Protein AF-A0A965FGW5-F1 (afdb_monomer_lite)

Sequence (146 aa):
MTDEFEGRIYATGSDRTSALQLQADFDTLRPKHRAMIKKVATECNEYGQTISFDQMKSHRRFCIGRGLIDLALSDNFDEDLIRSVCYAATGYIMNTAGGAVGHLNAMEAEQFKRLCLHVRYDEADMSYEHETNTFNLRFPNQKVSK

Foldseek 3Di:
DADQFQGDWQPDDPSVVLLVVLLVLLVPFDPVLNVQVVVLQVVLVVVVFHQDSVCRTGLLSSLQSLLSSLLSLAPDDDFQQLQQLLCVLPVDGDPTSSNSSSPGGNNSSNSSSVSSNCRSVVQWDWDADPVVRHIDIDHPPPPPPD

Secondary structure (DSSP, 8-state):
--BTTTBSB--SHHHHHHHHHHHHHHHHS-HHHHHHHHHHHHHHHHTT----STT--BHHHHHHHHHHHHHHTSS---HHHHHHHHHHHHS---SSHHHHHHH--HHHHHHHHHHHHHHHTT-SEEEEETTTTEEEEE-TT-----

pLDDT: mean 85.87, std 11.79, range [32.09, 96.25]

Structure (mmCIF, N/CA/C/O backbone):
data_AF-A0A965FGW5-F1
#
_entry.id   AF-A0A965FGW5-F1
#
loop_
_atom_site.group_PDB
_atom_site.id
_atom_site.type_symbol
_atom_site.label_atom_id
_atom_site.label_alt_id
_atom_site.label_comp_id
_atom_site.label_asym_id
_atom_site.label_entity_id
_atom_site.label_seq_id
_atom_site.pdbx_PDB_ins_code
_atom_site.Cartn_x
_atom_site.Cartn_y
_atom_site.Cartn_z
_atom_site.occupancy
_atom_site.B_iso_or_equiv
_atom_site.auth_seq_id
_atom_site.auth_comp_id
_atom_site.auth_asym_id
_atom_site.auth_atom_id
_atom_site.pdbx_PDB_model_num
ATOM 1 N N . MET A 1 1 ? -6.685 18.529 16.159 1.00 47.09 1 MET A N 1
ATOM 2 C CA . MET A 1 1 ? -5.378 18.952 15.626 1.00 47.09 1 MET A CA 1
ATOM 3 C C . MET A 1 1 ? -4.965 17.869 14.651 1.00 47.09 1 MET A C 1
ATOM 5 O O . MET A 1 1 ? -4.905 16.716 15.061 1.00 47.09 1 MET A O 1
ATOM 9 N N . THR A 1 2 ? -4.887 18.191 13.366 1.00 59.47 2 THR A N 1
ATOM 10 C CA . THR A 1 2 ? -4.559 17.226 12.311 1.00 59.47 2 THR A CA 1
ATOM 11 C C . THR A 1 2 ? -3.047 17.232 12.167 1.00 59.47 2 THR A C 1
ATOM 13 O O . THR A 1 2 ? -2.476 18.288 11.920 1.00 59.47 2 THR A O 1
ATOM 16 N N . ASP A 1 3 ? -2.408 16.094 12.402 1.00 83.38 3 ASP A N 1
ATOM 17 C CA . ASP A 1 3 ? -0.984 15.920 12.129 1.00 83.38 3 ASP A CA 1
ATOM 18 C C . ASP A 1 3 ? -0.800 15.893 10.601 1.00 83.38 3 ASP A C 1
ATOM 20 O O . ASP A 1 3 ? -1.550 15.197 9.921 1.00 83.38 3 ASP A O 1
ATOM 24 N N . GLU A 1 4 ? 0.112 16.684 10.033 1.00 87.25 4 GLU A N 1
ATOM 25 C CA . GLU A 1 4 ? 0.284 16.747 8.567 1.00 87.25 4 GLU A CA 1
ATOM 26 C C . GLU A 1 4 ? 0.803 15.425 7.988 1.00 87.25 4 GLU A C 1
ATOM 28 O O . GLU A 1 4 ? 0.509 15.071 6.844 1.00 87.25 4 GLU A O 1
ATOM 33 N N . PHE A 1 5 ? 1.531 14.659 8.797 1.00 90.06 5 PHE A N 1
ATOM 34 C CA . PHE A 1 5 ? 2.105 13.390 8.399 1.00 90.06 5 PHE A CA 1
ATOM 35 C C . PHE A 1 5 ? 1.103 12.239 8.564 1.00 90.06 5 PHE A C 1
ATOM 37 O O . PHE A 1 5 ? 0.846 11.513 7.613 1.00 90.06 5 PHE A O 1
ATOM 44 N N . GLU A 1 6 ? 0.475 12.075 9.728 1.00 90.44 6 GLU A N 1
ATOM 45 C CA . GLU A 1 6 ? -0.482 10.991 10.004 1.00 90.44 6 GLU A CA 1
ATOM 46 C C . GLU A 1 6 ? -1.921 11.312 9.554 1.00 90.44 6 GLU A C 1
ATOM 48 O O . GLU A 1 6 ? -2.720 10.412 9.267 1.00 90.44 6 GLU A O 1
ATOM 53 N N . GLY A 1 7 ? -2.272 12.589 9.453 1.00 91.25 7 GLY A N 1
ATOM 54 C CA . GLY A 1 7 ? -3.619 13.052 9.151 1.00 91.25 7 GLY A CA 1
ATOM 55 C C . GLY A 1 7 ? -4.568 12.924 10.345 1.00 91.25 7 GLY A C 1
ATOM 56 O O . GLY A 1 7 ? -4.176 12.946 11.514 1.00 91.25 7 GLY A O 1
ATOM 57 N N . ARG A 1 8 ? -5.871 12.823 10.057 1.00 91.50 8 ARG A N 1
ATOM 58 C CA . ARG A 1 8 ? -6.904 12.690 11.099 1.00 91.50 8 ARG A CA 1
ATOM 59 C C . ARG A 1 8 ? -6.913 11.291 11.717 1.00 91.50 8 ARG A C 1
ATOM 61 O O . ARG A 1 8 ? -6.625 10.306 11.042 1.00 91.50 8 ARG A O 1
ATOM 68 N N . ILE A 1 9 ? -7.304 11.204 12.985 1.00 91.00 9 ILE A N 1
ATOM 69 C CA . ILE A 1 9 ? -7.388 9.939 13.723 1.00 91.00 9 ILE A CA 1
ATOM 70 C C . ILE A 1 9 ? -8.724 9.241 13.455 1.00 91.00 9 ILE A C 1
ATOM 72 O O . ILE A 1 9 ? -9.784 9.850 13.579 1.00 91.00 9 ILE A O 1
ATOM 76 N N . TYR A 1 10 ? -8.678 7.943 13.156 1.00 88.44 10 TYR A N 1
ATOM 77 C CA . TYR A 1 10 ? -9.840 7.109 12.835 1.00 88.44 10 TYR A CA 1
ATOM 78 C C . TYR A 1 10 ? -10.523 6.563 14.104 1.00 88.44 10 TYR A C 1
ATOM 80 O O . TYR A 1 10 ? -10.692 5.360 14.291 1.00 88.44 10 TYR A O 1
ATOM 88 N N . ALA A 1 11 ? -10.885 7.456 15.030 1.00 83.94 11 ALA A N 1
ATOM 89 C CA . ALA A 1 11 ? -11.386 7.072 16.354 1.00 83.94 11 ALA A CA 1
ATOM 90 C C . ALA A 1 11 ? -12.914 6.893 16.434 1.00 83.94 11 ALA A C 1
ATOM 92 O O . ALA A 1 11 ? -13.402 6.195 17.326 1.00 83.94 11 ALA A O 1
ATOM 93 N N . THR A 1 12 ? -13.691 7.517 15.543 1.00 84.56 12 THR A N 1
ATOM 94 C CA . THR A 1 12 ? -15.155 7.610 15.677 1.00 84.56 12 THR A CA 1
ATOM 95 C C . THR A 1 12 ? -15.888 7.434 14.343 1.00 84.56 12 THR A C 1
ATOM 97 O O . THR A 1 12 ? -15.294 7.512 13.270 1.00 84.56 12 THR A O 1
ATOM 100 N N . GLY A 1 13 ? -17.195 7.156 14.417 1.00 88.00 13 GLY A N 1
ATOM 101 C CA . GLY A 1 13 ? -18.104 7.157 13.267 1.00 88.00 13 GLY A CA 1
ATOM 102 C C . GLY A 1 13 ? -17.690 6.248 12.101 1.00 88.00 13 GLY A C 1
ATOM 103 O O . GLY A 1 13 ? -17.320 5.083 12.282 1.00 88.00 13 GLY A O 1
ATOM 104 N N . SER A 1 14 ? -17.784 6.795 10.887 1.00 88.31 14 SER A N 1
ATOM 105 C CA . SER A 1 14 ? -17.438 6.115 9.633 1.00 88.31 14 SER A CA 1
ATOM 106 C C . SER A 1 14 ? -15.950 5.782 9.526 1.00 88.31 14 SER A C 1
ATOM 108 O O . SER A 1 14 ? -15.607 4.730 8.986 1.00 88.31 14 SER A O 1
ATOM 110 N N . ASP A 1 15 ? -15.069 6.619 10.077 1.00 88.12 15 ASP A N 1
ATOM 111 C CA . ASP A 1 15 ? -13.624 6.384 10.057 1.00 88.12 15 ASP A CA 1
ATOM 112 C C . ASP A 1 15 ? -13.275 5.111 10.850 1.00 88.12 15 ASP A C 1
ATOM 114 O O . ASP A 1 15 ? -12.601 4.217 10.333 1.00 88.12 15 ASP A O 1
ATOM 118 N N . ARG A 1 16 ? -13.824 4.952 12.065 1.00 85.81 16 ARG A N 1
ATOM 119 C CA . ARG A 1 16 ? -13.639 3.720 12.856 1.00 85.81 16 ARG A CA 1
ATOM 120 C C . ARG A 1 16 ? -14.173 2.486 12.125 1.00 85.81 16 ARG A C 1
ATOM 122 O O . ARG A 1 16 ? -13.525 1.443 12.122 1.00 85.81 16 ARG A O 1
ATOM 129 N N . THR A 1 17 ? -15.346 2.603 11.506 1.00 89.12 17 THR A N 1
ATOM 130 C CA . THR A 1 17 ? -15.959 1.500 10.746 1.00 89.12 17 THR A CA 1
ATOM 131 C C . THR A 1 17 ? -15.081 1.092 9.562 1.00 89.12 17 THR A C 1
ATOM 133 O O . THR A 1 17 ? -14.865 -0.094 9.332 1.00 89.12 17 THR A O 1
ATOM 136 N N . SER A 1 18 ? -14.502 2.069 8.863 1.00 87.88 18 SER A N 1
ATOM 137 C CA . SER A 1 18 ? -13.596 1.833 7.734 1.00 87.88 18 SER A CA 1
ATOM 138 C C . SER A 1 18 ? -12.316 1.117 8.170 1.00 87.88 18 SER A C 1
ATOM 140 O O . SER A 1 18 ? -11.876 0.192 7.493 1.00 87.88 18 SER A O 1
ATOM 142 N N . ALA A 1 19 ? -11.738 1.496 9.316 1.00 85.81 19 ALA A N 1
ATOM 143 C CA . ALA A 1 19 ? -10.571 0.811 9.873 1.00 85.81 19 ALA A CA 1
ATOM 144 C C . ALA A 1 19 ? -10.871 -0.657 10.230 1.00 85.81 19 ALA A C 1
ATOM 146 O O . ALA A 1 19 ? -10.060 -1.533 9.943 1.00 85.81 19 ALA A O 1
ATOM 147 N N . LEU A 1 20 ? -12.048 -0.939 10.801 1.00 87.19 20 LEU A N 1
ATOM 148 C CA . LEU A 1 20 ? -12.472 -2.310 11.113 1.00 87.19 20 LEU A CA 1
ATOM 149 C C . LEU A 1 20 ? -12.699 -3.146 9.849 1.00 87.19 20 LEU A C 1
ATOM 151 O O . LEU A 1 20 ? -12.268 -4.296 9.790 1.00 87.19 20 LEU A O 1
ATOM 155 N N . GLN A 1 21 ? -13.332 -2.566 8.827 1.00 90.00 21 GLN A N 1
ATOM 156 C CA . GLN A 1 21 ? -13.529 -3.245 7.547 1.00 90.00 21 GLN A CA 1
ATOM 157 C C . GLN A 1 21 ? -12.193 -3.566 6.871 1.00 90.00 21 GLN A C 1
ATOM 159 O O . GLN A 1 21 ? -12.036 -4.638 6.298 1.00 90.00 21 GLN A O 1
ATOM 164 N N . LEU A 1 22 ? -11.205 -2.675 6.987 1.00 90.50 22 LEU A N 1
ATOM 165 C CA . LEU A 1 22 ? -9.879 -2.891 6.419 1.00 90.50 22 LEU A CA 1
ATOM 166 C C . LEU A 1 22 ? -9.201 -4.150 6.975 1.00 90.50 22 LEU A C 1
ATOM 168 O O . LEU A 1 22 ? -8.570 -4.888 6.220 1.00 90.50 22 LEU A O 1
ATOM 172 N N . GLN A 1 23 ? -9.346 -4.404 8.278 1.00 88.12 23 GLN A N 1
ATOM 173 C CA . GLN A 1 23 ? -8.825 -5.618 8.905 1.00 88.12 23 GLN A CA 1
ATOM 174 C C . GLN A 1 23 ? -9.512 -6.868 8.342 1.00 88.12 23 GLN A C 1
ATOM 176 O O . GLN A 1 23 ? -8.835 -7.819 7.959 1.00 88.12 23 GLN A O 1
ATOM 181 N N . ALA A 1 24 ? -10.843 -6.845 8.225 1.00 90.38 24 ALA A N 1
ATOM 182 C CA . ALA A 1 24 ? -11.591 -7.953 7.638 1.00 90.38 24 ALA A CA 1
ATOM 183 C C . ALA A 1 24 ? -11.158 -8.218 6.186 1.00 90.38 24 ALA A C 1
ATOM 185 O O . ALA A 1 24 ? -10.896 -9.363 5.820 1.00 90.38 24 ALA A O 1
ATOM 186 N N . ASP A 1 25 ? -11.006 -7.164 5.382 1.00 92.56 25 ASP A N 1
ATOM 187 C CA . ASP A 1 25 ? -10.547 -7.265 3.997 1.00 92.56 25 ASP A CA 1
ATOM 188 C C . ASP A 1 25 ? -9.139 -7.874 3.919 1.00 92.56 25 ASP A C 1
ATOM 190 O O . ASP A 1 25 ? -8.899 -8.772 3.109 1.00 92.56 25 ASP A O 1
ATOM 194 N N . PHE A 1 26 ? -8.222 -7.446 4.793 1.00 92.31 26 PHE A N 1
ATOM 195 C CA . PHE A 1 26 ? -6.879 -8.016 4.890 1.00 92.31 26 PHE A CA 1
ATOM 196 C C . PHE A 1 26 ? -6.915 -9.519 5.200 1.00 92.31 26 PHE A C 1
ATOM 198 O O . PHE A 1 26 ? -6.187 -10.300 4.579 1.00 92.31 26 PHE A O 1
ATOM 205 N N . ASP A 1 27 ? -7.787 -9.942 6.113 1.00 91.56 27 ASP A N 1
ATOM 206 C CA . ASP A 1 27 ? -7.910 -11.343 6.510 1.00 91.56 27 ASP A CA 1
ATOM 207 C C . ASP A 1 27 ? -8.429 -12.232 5.365 1.00 91.56 27 ASP A C 1
ATOM 209 O O . ASP A 1 27 ? -8.044 -13.404 5.278 1.00 91.56 27 ASP A O 1
ATOM 213 N N . THR A 1 28 ? -9.198 -11.677 4.418 1.00 92.94 28 THR A N 1
ATOM 214 C CA . THR A 1 28 ? -9.655 -12.406 3.216 1.00 92.94 28 THR A CA 1
ATOM 215 C C . THR A 1 28 ? -8.569 -12.641 2.160 1.00 92.94 28 THR A C 1
ATOM 217 O O . THR A 1 28 ? -8.739 -13.492 1.282 1.00 92.94 28 THR A O 1
ATOM 220 N N . LEU A 1 29 ? -7.437 -11.930 2.225 1.00 92.94 29 LEU A N 1
ATOM 221 C CA . LEU A 1 29 ? -6.372 -12.052 1.228 1.00 92.94 29 LEU A CA 1
ATOM 222 C C . LEU A 1 29 ? -5.700 -13.431 1.254 1.00 92.94 29 LEU A C 1
ATOM 224 O O . LEU A 1 29 ? -5.605 -14.101 2.283 1.00 92.94 29 LEU A O 1
ATOM 228 N N . ARG A 1 30 ? -5.129 -13.839 0.114 1.00 92.94 30 ARG A N 1
ATOM 229 C CA . ARG A 1 30 ? -4.335 -15.076 0.027 1.00 92.94 30 ARG A CA 1
ATOM 230 C C . ARG A 1 30 ? -3.135 -15.009 0.990 1.00 92.94 30 ARG A C 1
ATOM 232 O O . ARG A 1 30 ? -2.526 -13.943 1.110 1.00 92.94 30 ARG A O 1
ATOM 239 N N . PRO A 1 31 ? -2.702 -16.134 1.600 1.00 93.88 31 PRO A N 1
ATOM 240 C CA . PRO A 1 31 ? -1.590 -16.143 2.556 1.00 93.88 31 PRO A CA 1
ATOM 241 C C . PRO A 1 31 ? -0.314 -15.464 2.044 1.00 93.88 31 PRO A C 1
ATOM 243 O O . PRO A 1 31 ? 0.307 -14.710 2.789 1.00 93.88 31 PRO A O 1
ATOM 246 N N . LYS A 1 32 ? 0.031 -15.663 0.762 1.00 92.88 32 LYS A N 1
ATOM 247 C CA . LYS A 1 32 ? 1.192 -15.016 0.130 1.00 92.88 32 LYS A CA 1
ATOM 248 C C . LYS A 1 32 ? 1.099 -13.485 0.111 1.00 92.88 32 LYS A C 1
ATOM 250 O O . LYS A 1 32 ? 2.081 -12.816 0.405 1.00 92.88 32 LYS A O 1
ATOM 255 N N . HIS A 1 33 ? -0.080 -12.925 -0.165 1.00 93.69 33 HIS A N 1
ATOM 256 C CA . HIS A 1 33 ? -0.272 -11.474 -0.213 1.00 93.69 33 HIS A CA 1
ATOM 257 C C . HIS A 1 33 ? -0.250 -10.881 1.197 1.00 93.69 33 HIS A C 1
ATOM 259 O O . HIS A 1 33 ? 0.405 -9.870 1.428 1.00 93.69 33 HIS A O 1
ATOM 265 N N . ARG A 1 34 ? -0.865 -11.565 2.174 1.00 93.38 34 ARG A N 1
ATOM 266 C CA . ARG A 1 34 ? -0.757 -11.172 3.589 1.00 93.38 34 ARG A CA 1
ATOM 267 C C . ARG A 1 34 ? 0.692 -11.177 4.073 1.00 93.38 34 ARG A C 1
ATOM 269 O O . ARG A 1 34 ? 1.082 -10.272 4.800 1.00 93.38 34 ARG A O 1
ATOM 276 N N . ALA A 1 35 ? 1.483 -12.178 3.680 1.00 92.88 35 ALA A N 1
ATOM 277 C CA . ALA A 1 35 ? 2.900 -12.256 4.034 1.00 92.88 35 ALA A CA 1
ATOM 278 C C . ALA A 1 35 ? 3.704 -11.090 3.440 1.00 92.88 35 ALA A C 1
ATOM 280 O O . ALA A 1 35 ? 4.494 -10.482 4.156 1.00 92.88 35 ALA A O 1
ATOM 281 N N . MET A 1 36 ? 3.453 -10.728 2.180 1.00 93.19 36 MET A N 1
ATOM 282 C CA . MET A 1 36 ? 4.094 -9.577 1.538 1.00 93.19 36 MET A CA 1
ATOM 283 C C . MET A 1 36 ? 3.717 -8.252 2.209 1.00 93.19 36 MET A C 1
ATOM 285 O O . MET A 1 36 ? 4.595 -7.471 2.553 1.00 93.19 36 MET A O 1
ATOM 289 N N . ILE A 1 37 ? 2.433 -8.023 2.489 1.00 93.06 37 ILE A N 1
ATOM 290 C CA . ILE A 1 37 ? 1.987 -6.823 3.213 1.00 93.06 37 ILE A CA 1
ATOM 291 C C . ILE A 1 37 ? 2.621 -6.754 4.612 1.00 93.06 37 ILE A C 1
ATOM 293 O O . ILE A 1 37 ? 3.052 -5.685 5.041 1.00 93.06 37 ILE A O 1
ATOM 297 N N . LYS A 1 38 ? 2.729 -7.888 5.319 1.00 91.50 38 LYS A N 1
ATOM 298 C CA . LYS A 1 38 ? 3.429 -7.956 6.612 1.00 91.50 38 LYS A CA 1
ATOM 299 C C . LYS A 1 38 ? 4.919 -7.650 6.474 1.00 91.50 38 LYS A C 1
ATOM 301 O O . LYS A 1 38 ? 5.432 -6.905 7.299 1.00 91.50 38 LYS A O 1
ATOM 306 N N . LYS A 1 3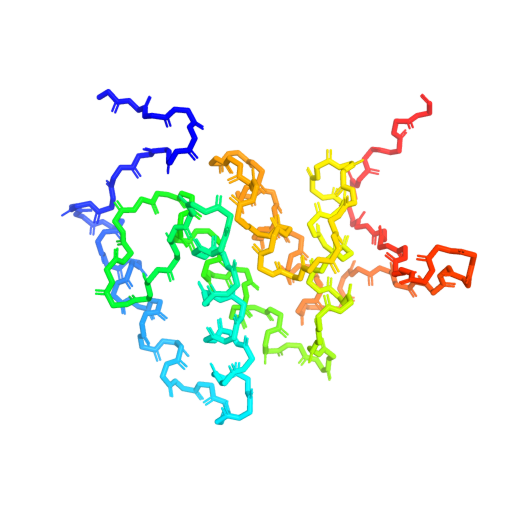9 ? 5.591 -8.167 5.438 1.00 92.19 39 LYS A N 1
ATOM 307 C CA . LYS A 1 39 ? 6.995 -7.845 5.135 1.00 92.19 39 LYS A CA 1
ATOM 308 C C . LYS A 1 39 ? 7.176 -6.334 4.953 1.00 92.19 39 LYS A C 1
ATOM 310 O O . LYS A 1 39 ? 7.999 -5.744 5.640 1.00 92.19 39 LYS A O 1
ATOM 315 N N . VAL A 1 40 ? 6.353 -5.708 4.113 1.00 92.31 40 VAL A N 1
ATOM 316 C CA . VAL A 1 40 ? 6.367 -4.254 3.870 1.00 92.31 40 VAL A CA 1
ATOM 317 C C . VAL A 1 40 ? 6.144 -3.473 5.169 1.00 92.31 40 VAL A C 1
ATOM 319 O O . VAL A 1 40 ? 6.872 -2.529 5.456 1.00 92.31 40 VAL A O 1
ATOM 322 N N . ALA A 1 41 ? 5.183 -3.892 5.996 1.00 89.44 41 ALA A N 1
ATOM 323 C CA . ALA A 1 41 ? 4.929 -3.272 7.295 1.00 89.44 41 ALA A CA 1
ATOM 324 C C . ALA A 1 41 ? 6.109 -3.419 8.275 1.00 89.44 41 ALA A C 1
ATOM 326 O O . ALA A 1 41 ? 6.377 -2.500 9.051 1.00 89.44 41 ALA A O 1
ATOM 327 N N . THR A 1 42 ? 6.816 -4.553 8.250 1.00 89.12 42 THR A N 1
ATOM 328 C CA . THR A 1 42 ? 8.044 -4.759 9.028 1.00 89.12 42 THR A CA 1
ATOM 329 C C . THR A 1 42 ? 9.155 -3.831 8.553 1.00 89.12 42 THR A C 1
ATOM 331 O O . THR A 1 42 ? 9.736 -3.139 9.383 1.00 89.12 42 THR A O 1
ATOM 334 N N . GLU A 1 43 ? 9.391 -3.756 7.244 1.00 89.50 43 GLU A N 1
ATOM 335 C CA . GLU A 1 43 ? 10.379 -2.857 6.642 1.00 89.50 43 GLU A CA 1
ATOM 336 C C . GLU A 1 43 ? 10.102 -1.390 6.991 1.00 89.50 43 GLU A C 1
ATOM 338 O O . GLU A 1 43 ? 11.034 -0.667 7.316 1.00 89.50 43 GLU A O 1
ATOM 343 N N . CYS A 1 44 ? 8.840 -0.936 7.023 1.00 85.81 44 CYS A N 1
ATOM 344 C CA . CYS A 1 44 ? 8.518 0.425 7.476 1.00 85.81 44 CYS A CA 1
ATOM 345 C C . CYS A 1 44 ? 9.125 0.750 8.847 1.00 85.81 44 CYS A C 1
ATOM 347 O O . CYS A 1 44 ? 9.602 1.870 9.054 1.00 85.81 44 CYS A O 1
ATOM 349 N N . ASN A 1 45 ? 9.114 -0.216 9.777 1.00 81.56 45 ASN A N 1
ATOM 350 C CA . ASN A 1 45 ? 9.613 0.000 11.136 1.00 81.56 45 ASN A CA 1
ATOM 351 C C . ASN A 1 45 ? 11.119 0.271 11.143 1.00 81.56 45 ASN A C 1
ATOM 353 O O . ASN A 1 45 ? 11.591 1.023 11.993 1.00 81.56 45 ASN A O 1
ATOM 357 N N . GLU A 1 46 ? 11.861 -0.275 10.177 1.00 78.12 46 GLU A N 1
ATOM 358 C CA . GLU A 1 46 ? 13.294 -0.013 10.001 1.00 78.12 46 GLU A CA 1
ATOM 359 C C . GLU A 1 46 ? 13.561 1.455 9.632 1.00 78.12 46 GLU A C 1
ATOM 361 O O . GLU A 1 46 ? 14.617 1.995 9.955 1.00 78.12 46 GLU A O 1
ATOM 366 N N . TYR A 1 47 ? 12.568 2.138 9.053 1.00 74.62 47 TYR A N 1
ATOM 367 C CA . TYR A 1 47 ? 12.588 3.576 8.761 1.00 74.62 47 TYR A CA 1
ATOM 368 C C . TYR A 1 47 ? 11.929 4.424 9.864 1.00 74.62 47 TYR A C 1
ATOM 370 O O . TYR A 1 47 ? 11.629 5.600 9.652 1.00 74.62 47 TYR A O 1
ATOM 378 N N . GLY A 1 48 ? 11.681 3.847 11.046 1.00 72.62 48 GLY A N 1
ATOM 379 C CA . GLY A 1 48 ? 11.061 4.534 12.185 1.00 72.62 48 GLY A CA 1
ATOM 380 C C . GLY A 1 48 ? 9.555 4.764 12.036 1.00 72.62 48 GLY A C 1
ATOM 381 O O . GLY A 1 48 ? 8.986 5.579 12.761 1.00 72.62 48 GLY A O 1
ATOM 382 N N . GLN A 1 49 ? 8.904 4.071 11.098 1.00 81.69 49 GLN A N 1
ATOM 383 C CA . GLN A 1 49 ? 7.494 4.256 10.760 1.00 81.69 49 GLN A CA 1
ATOM 384 C C . GLN A 1 49 ? 6.710 2.968 10.980 1.00 81.69 49 GLN A C 1
ATOM 386 O O . GLN A 1 49 ? 7.162 1.898 10.608 1.00 81.69 49 GLN A O 1
ATOM 391 N N . THR A 1 50 ? 5.497 3.040 11.524 1.00 73.31 50 THR A N 1
ATOM 392 C CA . THR A 1 50 ? 4.707 1.824 11.777 1.00 73.31 50 THR A CA 1
ATOM 393 C C . THR A 1 50 ? 3.395 1.832 11.020 1.00 73.31 50 THR A C 1
ATOM 395 O O . THR A 1 50 ? 2.555 2.716 11.201 1.00 73.31 50 THR A O 1
ATOM 398 N N . ILE A 1 51 ? 3.183 0.769 10.249 1.00 76.44 51 ILE A N 1
ATOM 399 C CA . ILE A 1 51 ? 1.898 0.423 9.649 1.00 76.44 51 ILE A CA 1
ATOM 400 C C . ILE A 1 51 ? 1.428 -0.855 10.336 1.00 76.44 51 ILE A C 1
ATOM 402 O O . ILE A 1 51 ? 2.035 -1.910 10.197 1.00 76.44 51 ILE A O 1
ATOM 406 N N . SER A 1 52 ? 0.366 -0.754 11.129 1.00 72.69 52 SER A N 1
ATOM 407 C CA . SER A 1 52 ? -0.233 -1.895 11.823 1.00 72.69 52 SER A CA 1
ATOM 408 C C . SER A 1 52 ? -1.689 -1.995 11.410 1.00 72.69 52 SER A C 1
ATOM 410 O O . SER A 1 52 ? -2.440 -1.039 11.595 1.00 72.69 52 SER A O 1
ATOM 412 N N . PHE A 1 53 ? -2.068 -3.146 10.858 1.00 68.44 53 PHE A N 1
ATOM 413 C CA . PHE A 1 53 ? -3.442 -3.431 10.445 1.00 68.44 53 PHE A CA 1
ATOM 414 C C . PHE A 1 53 ? -4.362 -3.626 11.660 1.00 68.44 53 PHE A C 1
ATOM 416 O O . PHE A 1 53 ? -5.467 -3.092 11.668 1.00 68.44 53 PHE A O 1
ATOM 423 N N . ASP A 1 54 ? -3.837 -4.191 12.753 1.00 65.44 54 ASP A N 1
ATOM 424 C CA . ASP A 1 54 ? -4.567 -4.365 14.018 1.00 65.44 54 ASP A CA 1
ATOM 425 C C . ASP A 1 54 ? -4.876 -3.031 14.733 1.00 65.44 54 ASP A C 1
ATOM 427 O O . ASP A 1 54 ? -5.752 -2.959 15.596 1.00 65.44 54 ASP A O 1
ATOM 431 N N . GLN A 1 55 ? -4.127 -1.963 14.422 1.00 62.56 55 GLN A N 1
ATOM 432 C CA . GLN A 1 55 ? -4.192 -0.670 15.115 1.00 62.56 55 GLN A CA 1
ATOM 433 C C . GLN A 1 55 ? -4.200 0.526 14.153 1.00 62.56 55 GLN A C 1
ATOM 435 O O . GLN A 1 55 ? -3.547 1.545 14.415 1.00 62.56 55 GLN A O 1
ATOM 440 N N . MET A 1 56 ? -4.935 0.426 13.045 1.00 69.88 56 MET A N 1
ATOM 441 C CA . MET A 1 56 ? -5.109 1.533 12.101 1.00 69.88 56 MET A CA 1
ATOM 442 C C . MET A 1 56 ? -5.783 2.723 12.792 1.00 69.88 56 MET A C 1
ATOM 444 O O . MET A 1 56 ? -6.995 2.761 12.986 1.00 69.88 56 MET A O 1
ATOM 448 N N . LYS A 1 57 ? -4.964 3.688 13.214 1.00 81.06 57 LYS A N 1
ATOM 449 C CA . LYS A 1 57 ? -5.383 4.824 14.045 1.00 81.06 57 LYS A CA 1
ATOM 450 C C . LYS A 1 57 ? -5.453 6.133 13.279 1.00 81.06 57 LYS A C 1
ATOM 452 O O . LYS A 1 57 ? -6.051 7.069 13.788 1.00 81.06 57 LYS A O 1
ATOM 457 N N . SER A 1 58 ? -4.876 6.223 12.088 1.00 90.56 58 SER A N 1
ATOM 458 C CA . SER A 1 58 ? -4.729 7.479 11.355 1.00 90.56 58 SER A CA 1
ATOM 459 C C . SER A 1 58 ? -5.121 7.337 9.888 1.00 90.56 58 SER A C 1
ATOM 461 O O . SER A 1 58 ? -5.118 6.238 9.325 1.00 90.56 58 SER A O 1
ATOM 463 N N . HIS A 1 59 ? -5.433 8.470 9.267 1.00 93.06 59 HIS A N 1
ATOM 464 C CA . HIS A 1 59 ? -5.785 8.554 7.858 1.00 93.06 59 HIS A CA 1
ATOM 465 C C . HIS A 1 59 ? -4.673 8.029 6.952 1.00 93.06 59 HIS A C 1
ATOM 467 O O . HIS A 1 59 ? -4.949 7.218 6.070 1.00 93.06 59 HIS A O 1
ATOM 473 N N . ARG A 1 60 ? -3.420 8.425 7.213 1.00 93.56 60 ARG A N 1
ATOM 474 C CA . ARG A 1 60 ? -2.247 7.939 6.481 1.00 93.56 60 ARG A CA 1
ATOM 475 C C . ARG A 1 60 ? -2.185 6.414 6.493 1.00 93.56 60 ARG A C 1
ATOM 477 O O . ARG A 1 60 ? -2.182 5.789 5.435 1.00 93.56 60 ARG A O 1
ATOM 484 N N . ARG A 1 61 ? -2.186 5.805 7.684 1.00 92.25 61 ARG A N 1
ATOM 485 C CA . ARG A 1 61 ? -2.049 4.347 7.839 1.00 92.25 61 ARG A CA 1
ATOM 486 C C . ARG A 1 61 ? -3.210 3.604 7.186 1.00 92.25 61 ARG A C 1
ATOM 488 O O . ARG A 1 61 ? -2.977 2.618 6.491 1.00 92.25 61 ARG A O 1
ATOM 495 N N . PHE A 1 62 ? -4.434 4.112 7.345 1.00 93.19 62 PHE A N 1
ATOM 496 C CA . PHE A 1 62 ? -5.607 3.567 6.665 1.00 93.19 62 PHE A CA 1
ATOM 497 C C . PHE A 1 62 ? -5.446 3.601 5.140 1.00 93.19 62 PHE A C 1
ATOM 499 O O . PHE A 1 62 ? -5.658 2.584 4.483 1.00 93.19 62 PHE A O 1
ATOM 506 N N . CYS A 1 63 ? -5.061 4.747 4.573 1.00 95.12 63 CYS A N 1
ATOM 507 C CA . CYS A 1 63 ? -4.897 4.899 3.131 1.00 95.12 63 CYS A CA 1
ATOM 508 C C . CYS A 1 63 ? -3.808 3.971 2.581 1.00 95.12 63 CYS A C 1
ATOM 510 O O . CYS A 1 63 ? -4.043 3.310 1.570 1.00 95.12 63 CYS A O 1
ATOM 512 N N . ILE A 1 64 ? -2.673 3.841 3.277 1.00 95.19 64 ILE A N 1
ATOM 513 C CA . ILE A 1 64 ? -1.623 2.895 2.883 1.00 95.19 64 ILE A CA 1
ATOM 514 C C . ILE A 1 64 ? -2.144 1.457 2.933 1.00 95.19 64 ILE A C 1
ATOM 516 O O . ILE A 1 64 ? -2.011 0.719 1.959 1.00 95.19 64 ILE A O 1
ATOM 520 N N . GLY A 1 65 ? -2.774 1.061 4.042 1.00 94.25 65 GLY A N 1
ATOM 521 C CA . GLY A 1 65 ? -3.310 -0.288 4.189 1.00 94.25 65 GLY A CA 1
ATOM 522 C C . GLY A 1 65 ? -4.348 -0.621 3.116 1.00 94.25 65 GLY A C 1
ATOM 523 O O . GLY A 1 65 ? -4.308 -1.705 2.541 1.00 94.25 65 GLY A O 1
ATOM 524 N N . ARG A 1 66 ? -5.227 0.331 2.781 1.00 94.94 66 ARG A N 1
ATOM 525 C CA . ARG A 1 66 ? -6.210 0.183 1.701 1.00 94.94 66 ARG A CA 1
ATOM 526 C C . ARG A 1 66 ? -5.545 0.032 0.338 1.00 94.94 66 ARG A C 1
ATOM 528 O O . ARG A 1 66 ? -5.893 -0.900 -0.378 1.00 94.94 66 ARG A O 1
ATOM 535 N N . GLY A 1 67 ? -4.571 0.882 0.016 1.00 95.69 67 GLY A N 1
ATOM 536 C CA . GLY A 1 67 ? -3.837 0.797 -1.247 1.00 95.69 67 GLY A CA 1
ATOM 537 C C . GLY A 1 67 ? -3.108 -0.539 -1.413 1.00 95.69 67 GLY A C 1
ATOM 538 O O . GLY A 1 67 ? -3.216 -1.173 -2.458 1.00 95.69 67 GLY A O 1
ATOM 539 N N . LEU A 1 68 ? -2.450 -1.030 -0.357 1.00 95.31 68 LEU A N 1
ATOM 540 C CA . LEU A 1 68 ? -1.787 -2.339 -0.373 1.00 95.31 68 LEU A CA 1
ATOM 541 C C . LEU A 1 68 ? -2.772 -3.498 -0.579 1.00 95.31 68 LEU A C 1
ATOM 543 O O . LEU A 1 68 ? -2.460 -4.435 -1.309 1.00 95.31 68 LEU A O 1
ATOM 547 N N . ILE A 1 69 ? -3.960 -3.437 0.031 1.00 95.00 69 ILE A N 1
ATOM 548 C CA . ILE A 1 69 ? -5.021 -4.424 -0.212 1.00 95.00 69 ILE A CA 1
ATOM 549 C C . ILE A 1 69 ? -5.513 -4.340 -1.660 1.00 95.0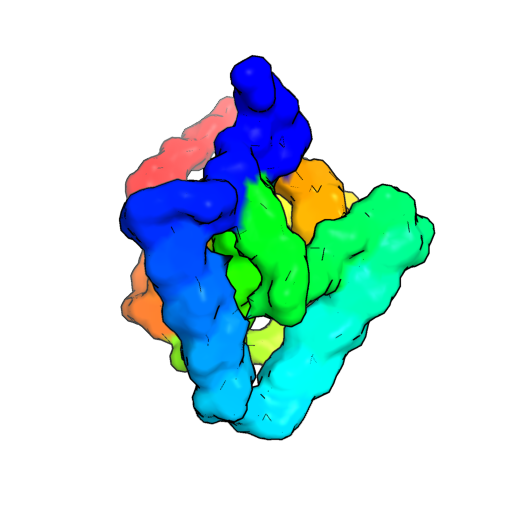0 69 ILE A C 1
ATOM 551 O O . ILE A 1 69 ? -5.714 -5.377 -2.282 1.00 95.00 69 ILE A O 1
ATOM 555 N N . ASP A 1 70 ? -5.693 -3.138 -2.210 1.00 95.25 70 ASP A N 1
ATOM 556 C CA . ASP A 1 70 ? -6.139 -2.976 -3.595 1.00 95.25 70 ASP A CA 1
ATOM 557 C C . ASP A 1 70 ? -5.121 -3.535 -4.596 1.00 95.25 70 ASP A C 1
ATOM 559 O O . ASP A 1 70 ? -5.516 -4.276 -5.494 1.00 95.25 70 ASP A O 1
ATOM 563 N N . LEU A 1 71 ? -3.823 -3.295 -4.387 1.00 94.12 71 LEU A N 1
ATOM 564 C CA . LEU A 1 71 ? -2.772 -3.937 -5.182 1.00 94.12 71 LEU A CA 1
ATOM 565 C C . LEU A 1 71 ? -2.751 -5.456 -4.989 1.00 94.12 71 LEU A C 1
ATOM 567 O O . LEU A 1 71 ? -2.622 -6.194 -5.952 1.00 94.12 71 LEU A O 1
ATOM 571 N N . ALA A 1 72 ? -2.939 -5.957 -3.769 1.00 94.06 72 ALA A N 1
ATOM 572 C CA . ALA A 1 72 ? -3.008 -7.398 -3.522 1.00 94.06 72 ALA A CA 1
ATOM 573 C C . ALA A 1 72 ? -4.210 -8.094 -4.191 1.00 94.06 72 ALA A C 1
ATOM 575 O O . ALA A 1 72 ? -4.258 -9.329 -4.227 1.00 94.06 72 ALA A O 1
ATOM 576 N N . LEU A 1 73 ? -5.195 -7.323 -4.653 1.00 92.44 73 LEU A N 1
ATOM 577 C CA . LEU A 1 73 ? -6.361 -7.795 -5.393 1.00 92.44 73 LEU A CA 1
ATOM 578 C C . LEU A 1 73 ? -6.223 -7.605 -6.911 1.00 92.44 73 LEU A C 1
ATOM 580 O O . LEU A 1 73 ? -7.130 -8.026 -7.626 1.00 92.44 73 LEU A O 1
ATOM 584 N N . SER A 1 74 ? -5.133 -7.003 -7.396 1.00 88.62 74 SER A N 1
ATOM 585 C CA . SER A 1 74 ? -4.792 -6.988 -8.819 1.00 88.62 74 SER A CA 1
ATOM 586 C C . SER A 1 74 ? -4.087 -8.293 -9.228 1.00 88.62 74 SER A C 1
ATOM 588 O O . SER A 1 74 ? -3.709 -9.118 -8.387 1.00 88.62 74 SER A O 1
ATOM 590 N N . ASP A 1 75 ? -3.901 -8.483 -10.536 1.00 77.38 75 ASP A N 1
ATOM 591 C CA . ASP A 1 75 ? -3.228 -9.669 -11.077 1.00 77.38 75 ASP A CA 1
ATOM 592 C C . ASP A 1 75 ? -1.710 -9.677 -10.826 1.00 77.38 75 ASP A C 1
ATOM 594 O O . ASP A 1 75 ? -1.100 -10.747 -10.774 1.00 77.38 75 ASP A O 1
ATOM 598 N N . ASN A 1 76 ? -1.110 -8.505 -10.586 1.00 76.12 76 ASN A N 1
ATOM 599 C CA . ASN A 1 76 ? 0.319 -8.335 -10.333 1.00 76.12 76 ASN A CA 1
ATOM 600 C C . ASN A 1 76 ? 0.526 -7.631 -8.989 1.00 76.12 76 ASN A C 1
ATOM 602 O O . ASN A 1 76 ? 0.166 -6.468 -8.838 1.00 76.12 76 ASN A O 1
ATOM 606 N N . PHE A 1 77 ? 1.122 -8.327 -8.017 1.00 89.25 77 PHE A N 1
ATOM 607 C CA . PHE A 1 77 ? 1.446 -7.766 -6.705 1.00 89.25 77 PHE A CA 1
ATOM 608 C C . PHE A 1 77 ? 2.840 -8.203 -6.258 1.00 89.25 77 PHE A C 1
ATOM 610 O O . PHE A 1 77 ? 3.048 -9.357 -5.873 1.00 89.25 77 PHE A O 1
ATOM 617 N N . ASP A 1 78 ? 3.779 -7.262 -6.313 1.00 90.81 78 ASP A N 1
ATOM 618 C CA . ASP A 1 78 ? 5.162 -7.410 -5.874 1.00 90.81 78 ASP A CA 1
ATOM 619 C C . ASP A 1 78 ? 5.721 -6.085 -5.319 1.00 90.81 78 ASP A C 1
ATOM 621 O O . ASP A 1 78 ? 5.052 -5.046 -5.304 1.00 90.81 78 ASP A O 1
ATOM 625 N N . GLU A 1 79 ? 6.954 -6.130 -4.814 1.00 91.94 79 GLU A N 1
ATOM 626 C CA . GLU A 1 79 ? 7.629 -4.973 -4.218 1.00 91.94 79 GLU A CA 1
ATOM 627 C C . GLU A 1 79 ? 7.949 -3.876 -5.235 1.00 91.94 79 GLU A C 1
ATOM 629 O O . GLU A 1 79 ? 7.909 -2.694 -4.887 1.00 91.94 79 GLU A O 1
ATOM 634 N N . ASP A 1 80 ? 8.228 -4.236 -6.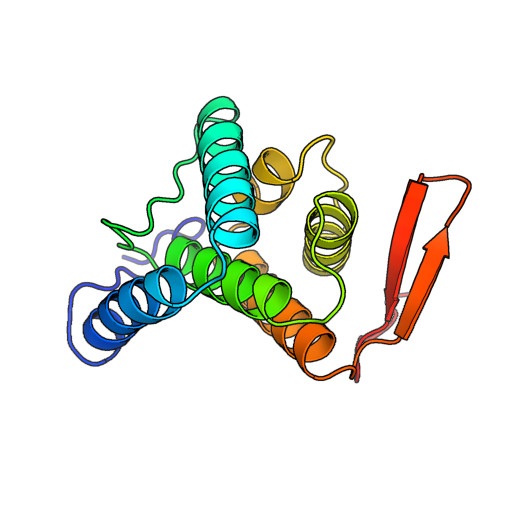485 1.00 90.44 80 ASP A N 1
ATOM 635 C CA . ASP A 1 80 ? 8.585 -3.281 -7.532 1.00 90.44 80 ASP A CA 1
ATOM 636 C C . ASP A 1 80 ? 7.375 -2.443 -7.928 1.00 90.44 80 ASP A C 1
ATOM 638 O O . ASP A 1 80 ? 7.482 -1.219 -8.063 1.00 90.44 80 ASP A O 1
ATOM 642 N N . LEU A 1 81 ? 6.201 -3.066 -8.017 1.00 91.00 81 LEU A N 1
ATOM 643 C CA . LEU A 1 81 ? 4.947 -2.365 -8.233 1.00 91.00 81 LEU A CA 1
ATOM 644 C C . LEU A 1 81 ? 4.624 -1.422 -7.070 1.00 91.00 81 LEU A C 1
ATOM 646 O O . LEU A 1 81 ? 4.283 -0.266 -7.316 1.00 91.00 81 LEU A O 1
ATOM 650 N N . ILE A 1 82 ? 4.770 -1.863 -5.813 1.00 93.94 82 ILE A N 1
ATOM 651 C CA . ILE A 1 82 ? 4.527 -0.993 -4.647 1.00 93.94 82 ILE A CA 1
ATOM 652 C C . ILE A 1 82 ? 5.432 0.244 -4.715 1.00 93.94 82 ILE A C 1
ATOM 654 O O . ILE A 1 82 ? 4.940 1.370 -4.609 1.00 93.94 82 ILE A O 1
ATOM 658 N N . ARG A 1 83 ? 6.739 0.048 -4.941 1.00 93.12 83 ARG A N 1
ATOM 659 C CA . ARG A 1 83 ? 7.708 1.149 -5.070 1.00 93.12 83 ARG A CA 1
ATOM 660 C C . ARG A 1 83 ? 7.349 2.082 -6.224 1.00 93.12 83 ARG A C 1
ATOM 662 O O . ARG A 1 83 ? 7.415 3.296 -6.055 1.00 93.12 83 ARG A O 1
ATOM 669 N N . SER A 1 84 ? 6.917 1.532 -7.355 1.00 90.56 84 SER A N 1
ATOM 670 C CA . SER A 1 84 ? 6.540 2.304 -8.545 1.00 90.56 84 SER A CA 1
ATOM 671 C C . SER A 1 84 ? 5.287 3.154 -8.312 1.00 90.56 84 SER A C 1
ATOM 673 O O . SER A 1 84 ? 5.251 4.324 -8.692 1.00 90.56 84 SER A O 1
ATOM 675 N N . VAL A 1 85 ? 4.272 2.619 -7.624 1.00 93.44 85 VAL A N 1
ATOM 676 C CA . VAL A 1 85 ? 3.068 3.390 -7.269 1.00 93.44 85 VAL A CA 1
ATOM 677 C C . VAL A 1 85 ? 3.400 4.485 -6.251 1.00 93.44 85 VAL A C 1
ATOM 679 O O . VAL A 1 85 ? 2.906 5.606 -6.375 1.00 93.44 85 VAL A O 1
ATOM 682 N N . CYS A 1 86 ? 4.265 4.203 -5.271 1.00 93.50 86 CYS A N 1
ATOM 683 C CA . CYS A 1 86 ? 4.769 5.225 -4.352 1.00 93.50 86 CYS A CA 1
ATOM 684 C C . CYS A 1 86 ? 5.531 6.327 -5.093 1.00 93.50 86 CYS A C 1
ATOM 686 O O . CYS A 1 86 ? 5.259 7.500 -4.857 1.00 93.50 86 CYS A O 1
ATOM 688 N N . TYR A 1 87 ? 6.418 5.968 -6.025 1.00 91.62 87 TYR A N 1
ATOM 689 C CA . TYR A 1 87 ? 7.129 6.933 -6.861 1.00 91.62 87 TYR A CA 1
ATOM 690 C C . TYR A 1 87 ? 6.160 7.802 -7.670 1.00 91.62 87 TYR A C 1
ATOM 692 O O . TYR A 1 87 ? 6.307 9.018 -7.702 1.00 91.62 87 TYR A O 1
ATOM 700 N N . ALA A 1 88 ? 5.108 7.221 -8.249 1.00 89.88 88 ALA A N 1
ATOM 701 C CA . ALA A 1 88 ? 4.083 7.992 -8.949 1.00 89.88 88 ALA A CA 1
ATOM 702 C C . ALA A 1 88 ? 3.289 8.938 -8.022 1.00 89.88 88 ALA A C 1
ATOM 704 O O . ALA A 1 88 ? 2.760 9.950 -8.487 1.00 89.88 88 ALA A O 1
ATOM 705 N N . ALA A 1 89 ? 3.192 8.627 -6.725 1.00 90.44 89 ALA A N 1
ATOM 706 C CA . ALA A 1 89 ? 2.533 9.473 -5.733 1.00 90.44 89 ALA A CA 1
ATOM 707 C C . ALA A 1 89 ? 3.427 10.613 -5.207 1.00 90.44 89 ALA A C 1
ATOM 709 O O . ALA A 1 89 ? 2.890 11.664 -4.862 1.00 90.44 89 ALA A O 1
ATOM 710 N N . THR A 1 90 ? 4.750 10.421 -5.143 1.00 90.06 90 THR A N 1
ATOM 711 C CA . THR A 1 90 ? 5.683 11.341 -4.453 1.00 90.06 90 THR A CA 1
ATOM 712 C C . THR A 1 90 ? 6.753 11.966 -5.348 1.00 90.06 90 THR A C 1
ATOM 714 O O . THR A 1 90 ? 7.336 12.985 -4.990 1.00 90.06 90 THR A O 1
ATOM 717 N N . GLY A 1 91 ? 7.065 11.352 -6.489 1.00 86.81 91 GLY A N 1
ATOM 718 C CA . GLY A 1 91 ? 8.247 11.663 -7.296 1.00 86.81 91 GLY A CA 1
ATOM 719 C C . GLY A 1 91 ? 9.572 11.206 -6.670 1.00 86.81 91 GLY A C 1
ATOM 720 O O . GLY A 1 91 ? 10.633 11.569 -7.177 1.00 86.81 91 GLY A O 1
ATOM 721 N N . TYR A 1 92 ? 9.541 10.420 -5.586 1.00 85.06 92 TYR A N 1
ATOM 722 C CA . TYR A 1 92 ? 10.731 9.982 -4.854 1.00 85.06 92 TYR A CA 1
ATOM 723 C C . TYR A 1 92 ? 10.894 8.458 -4.865 1.00 85.06 92 TYR A C 1
ATOM 725 O O . TYR A 1 92 ? 9.966 7.714 -4.544 1.00 85.06 92 TYR A O 1
ATOM 733 N N . ILE A 1 93 ? 12.085 7.991 -5.253 1.00 84.69 93 ILE A N 1
ATOM 734 C CA . ILE A 1 93 ? 12.415 6.564 -5.341 1.00 84.69 93 ILE A CA 1
ATOM 735 C C . ILE A 1 93 ? 13.006 6.102 -4.011 1.00 84.69 93 ILE A C 1
ATOM 737 O O . ILE A 1 93 ? 13.951 6.696 -3.497 1.00 84.69 93 ILE A O 1
ATOM 741 N N . MET A 1 94 ? 12.478 4.996 -3.492 1.00 87.06 94 MET A N 1
ATOM 742 C CA . MET A 1 94 ? 12.989 4.313 -2.306 1.00 87.06 94 MET A CA 1
ATOM 743 C C . MET A 1 94 ? 13.524 2.926 -2.667 1.00 87.06 94 MET A C 1
ATOM 745 O O . MET A 1 94 ? 13.062 2.285 -3.613 1.00 87.06 94 MET A O 1
ATOM 749 N N . ASN A 1 95 ? 14.493 2.447 -1.887 1.00 86.56 95 ASN A N 1
ATOM 750 C CA . ASN A 1 95 ? 15.148 1.159 -2.137 1.00 86.56 95 ASN A CA 1
ATOM 751 C C . ASN A 1 95 ? 14.245 -0.040 -1.820 1.00 86.56 95 ASN A C 1
ATOM 753 O O . ASN A 1 95 ? 14.381 -1.086 -2.444 1.00 86.56 95 ASN A O 1
ATOM 757 N N . THR A 1 96 ? 13.326 0.111 -0.865 1.00 91.56 96 THR A N 1
ATOM 758 C CA . THR A 1 96 ? 12.437 -0.957 -0.390 1.00 91.56 96 THR A CA 1
ATOM 759 C C . THR A 1 96 ? 10.980 -0.521 -0.474 1.00 91.56 96 THR A C 1
ATOM 761 O O . THR A 1 96 ? 10.668 0.674 -0.423 1.00 91.56 96 THR A O 1
ATOM 764 N N . ALA A 1 97 ? 10.071 -1.488 -0.604 1.00 92.62 97 ALA A N 1
ATOM 765 C CA . ALA A 1 97 ? 8.637 -1.220 -0.618 1.00 92.62 97 ALA A CA 1
ATOM 766 C C . ALA A 1 97 ? 8.163 -0.662 0.733 1.00 92.62 97 ALA A C 1
ATOM 768 O O . ALA A 1 97 ? 7.393 0.300 0.753 1.00 92.62 97 ALA A O 1
ATOM 769 N N . GLY A 1 98 ? 8.671 -1.188 1.855 1.00 92.12 98 GLY A N 1
ATOM 770 C CA . GLY A 1 98 ? 8.388 -0.642 3.184 1.00 92.12 98 GLY A CA 1
ATOM 771 C C . GLY A 1 98 ? 8.914 0.773 3.387 1.00 92.12 98 GLY A C 1
ATOM 772 O O . GLY A 1 98 ? 8.204 1.619 3.931 1.00 92.12 98 GLY A O 1
ATOM 773 N N . GLY A 1 99 ? 10.117 1.073 2.895 1.00 91.25 99 GLY A N 1
ATOM 774 C CA . GLY A 1 99 ? 10.645 2.435 2.902 1.00 91.25 99 GLY A CA 1
ATOM 775 C C . GLY A 1 99 ? 9.770 3.390 2.087 1.00 91.25 99 GLY A C 1
ATOM 776 O O . GLY A 1 99 ? 9.433 4.474 2.563 1.00 91.25 99 GLY A O 1
ATOM 777 N N . ALA A 1 100 ? 9.343 2.962 0.895 1.00 92.62 100 ALA A N 1
ATOM 778 C CA . ALA A 1 100 ? 8.487 3.741 0.001 1.00 92.62 100 ALA A CA 1
ATOM 779 C C . ALA A 1 100 ? 7.151 4.116 0.653 1.00 92.62 100 ALA A C 1
ATOM 781 O O . ALA A 1 100 ? 6.809 5.296 0.721 1.00 92.62 100 ALA A O 1
ATOM 782 N N . VAL A 1 101 ? 6.420 3.134 1.189 1.00 94.06 101 VAL A N 1
ATOM 783 C CA . VAL A 1 101 ? 5.125 3.407 1.826 1.00 94.06 101 VAL A CA 1
ATOM 784 C C . VAL A 1 101 ? 5.283 4.110 3.177 1.00 94.06 101 VAL A C 1
ATOM 786 O O . VAL A 1 101 ? 4.445 4.927 3.553 1.00 94.06 101 VAL A O 1
ATOM 789 N N . GLY A 1 102 ? 6.369 3.833 3.905 1.00 92.00 102 GLY A N 1
ATOM 790 C CA . GLY A 1 102 ? 6.678 4.469 5.182 1.00 92.00 102 GLY A CA 1
ATOM 791 C C . GLY A 1 102 ? 6.942 5.970 5.047 1.00 92.00 102 GLY A C 1
ATOM 792 O O . GLY A 1 102 ? 6.608 6.721 5.959 1.00 92.00 102 GLY A O 1
ATOM 793 N N . HIS A 1 103 ? 7.474 6.422 3.911 1.00 91.19 103 HIS A N 1
ATOM 794 C CA . HIS A 1 103 ? 7.769 7.836 3.676 1.00 91.19 103 HIS A CA 1
ATOM 795 C C . HIS A 1 103 ? 6.530 8.694 3.386 1.00 91.19 103 HIS A C 1
ATOM 797 O O . HIS A 1 103 ? 6.572 9.902 3.597 1.00 91.19 103 HIS A O 1
ATOM 803 N N . LEU A 1 104 ? 5.427 8.083 2.941 1.00 93.25 104 LEU A N 1
ATOM 804 C CA . LEU A 1 104 ? 4.220 8.809 2.544 1.00 93.25 104 LEU A CA 1
ATOM 805 C C . LEU A 1 104 ? 3.650 9.603 3.720 1.00 93.25 104 LEU A C 1
ATOM 807 O O . LEU A 1 104 ? 3.347 9.014 4.756 1.00 93.25 104 LEU A O 1
ATOM 811 N N . ASN A 1 105 ? 3.426 10.902 3.552 1.00 93.31 105 ASN A N 1
ATOM 812 C CA . ASN A 1 105 ? 2.561 11.672 4.449 1.00 93.31 105 ASN A CA 1
ATOM 813 C C . ASN A 1 105 ? 1.070 11.371 4.175 1.00 93.31 105 ASN A C 1
ATOM 815 O O . ASN A 1 105 ? 0.724 10.561 3.314 1.00 93.31 105 ASN A O 1
ATOM 819 N N . ALA A 1 106 ? 0.152 12.008 4.904 1.00 93.75 106 ALA A N 1
ATOM 820 C CA . ALA A 1 106 ? -1.278 11.722 4.796 1.00 93.75 106 ALA A CA 1
ATOM 821 C C . ALA A 1 106 ? -1.853 12.005 3.398 1.00 93.75 106 ALA A C 1
ATOM 823 O O . ALA A 1 106 ? -2.682 11.234 2.911 1.00 93.75 106 ALA A O 1
ATOM 824 N N . MET A 1 107 ? -1.404 13.082 2.750 1.00 94.69 107 MET A N 1
ATOM 825 C CA . MET A 1 107 ? -1.844 13.466 1.407 1.00 94.69 107 MET A CA 1
ATOM 826 C C . MET A 1 107 ? -1.286 12.506 0.349 1.00 94.69 107 MET A C 1
ATOM 828 O O . MET A 1 107 ? -2.018 12.041 -0.525 1.00 94.69 107 MET A O 1
ATOM 832 N N . GLU A 1 108 ? -0.005 12.161 0.453 1.00 95.50 108 GLU A N 1
ATOM 833 C CA . GLU A 1 108 ? 0.657 11.207 -0.440 1.00 95.50 108 GLU A CA 1
ATOM 834 C C . GLU A 1 108 ? 0.094 9.794 -0.272 1.00 95.50 108 GLU A C 1
ATOM 836 O O . GLU A 1 108 ? -0.086 9.085 -1.257 1.00 95.50 108 GLU A O 1
ATOM 841 N N . ALA A 1 109 ? -0.260 9.391 0.950 1.00 95.56 109 ALA A N 1
ATOM 842 C CA . ALA A 1 109 ? -0.934 8.126 1.218 1.00 95.56 109 ALA A CA 1
ATOM 843 C C . ALA A 1 109 ? -2.323 8.074 0.571 1.00 95.56 109 ALA A C 1
ATOM 845 O O . ALA A 1 109 ? -2.723 7.037 0.037 1.00 95.56 109 ALA A O 1
ATOM 846 N N . GLU A 1 110 ? -3.070 9.180 0.590 1.00 95.94 110 GLU A N 1
ATOM 847 C CA . GLU A 1 110 ? -4.343 9.264 -0.120 1.00 95.94 110 GLU A CA 1
ATOM 848 C C . GLU A 1 110 ? -4.154 9.180 -1.639 1.00 95.94 110 GLU A C 1
ATOM 850 O O . GLU A 1 110 ? -4.886 8.436 -2.297 1.00 95.94 110 GLU A O 1
ATOM 855 N N . GLN A 1 111 ? -3.156 9.877 -2.188 1.00 95.12 111 GLN A N 1
ATOM 856 C CA . GLN A 1 111 ? -2.791 9.768 -3.599 1.00 95.12 111 GLN A CA 1
ATOM 857 C C . GLN A 1 111 ? -2.423 8.319 -3.952 1.00 95.12 111 GLN A C 1
ATOM 859 O O . GLN A 1 111 ? -3.028 7.751 -4.858 1.00 95.12 111 GLN A O 1
ATOM 864 N N . PHE A 1 112 ? -1.516 7.700 -3.193 1.00 96.06 112 PHE A N 1
ATOM 865 C CA . PHE A 1 112 ? -1.111 6.299 -3.322 1.00 96.06 112 PHE A CA 1
ATOM 866 C C . PHE A 1 112 ? -2.322 5.363 -3.353 1.00 96.06 112 PHE A C 1
ATOM 868 O O . PHE A 1 112 ? -2.484 4.613 -4.310 1.00 96.06 112 PHE A O 1
ATOM 875 N N . LYS A 1 113 ? -3.238 5.475 -2.381 1.00 96.25 113 LYS A N 1
ATOM 876 C CA . LYS A 1 113 ? -4.485 4.694 -2.339 1.00 96.25 113 LYS A CA 1
ATOM 877 C C . LYS A 1 113 ? -5.284 4.814 -3.641 1.00 96.25 113 LYS A C 1
ATOM 879 O O . LYS A 1 113 ? -5.768 3.804 -4.146 1.00 96.25 113 LYS A O 1
ATOM 884 N N . ARG A 1 114 ? -5.442 6.027 -4.191 1.00 95.75 114 ARG A N 1
ATOM 885 C CA . ARG A 1 114 ? -6.165 6.218 -5.464 1.00 95.75 114 ARG A CA 1
ATOM 886 C C . ARG A 1 114 ? -5.436 5.563 -6.636 1.00 95.75 114 ARG A C 1
ATOM 888 O O . ARG A 1 114 ? -6.083 4.944 -7.470 1.00 95.75 114 ARG A O 1
ATOM 895 N N . LEU A 1 115 ? -4.112 5.680 -6.694 1.00 94.69 115 LEU A N 1
ATOM 896 C CA . LEU A 1 115 ? -3.310 5.058 -7.748 1.00 94.69 115 LEU A CA 1
ATOM 897 C C . LEU A 1 115 ? -3.395 3.525 -7.688 1.00 94.69 115 LEU A C 1
ATOM 899 O O . LEU A 1 115 ? -3.630 2.889 -8.711 1.00 94.69 115 LEU A O 1
ATOM 903 N N . CYS A 1 116 ? -3.310 2.931 -6.495 1.00 95.19 116 CYS A N 1
ATOM 904 C CA . CYS A 1 116 ? -3.522 1.495 -6.295 1.00 95.19 116 CYS A CA 1
ATOM 905 C C . CYS A 1 116 ? -4.891 1.026 -6.802 1.00 95.19 116 CYS A C 1
ATOM 907 O O . CYS A 1 116 ? -4.996 -0.056 -7.375 1.00 95.19 116 CYS A O 1
ATOM 909 N N . LEU A 1 117 ? -5.933 1.841 -6.613 1.00 94.31 117 LEU A N 1
ATOM 910 C CA . LEU A 1 117 ? -7.278 1.539 -7.096 1.00 94.31 117 LEU A CA 1
ATOM 911 C C . LEU A 1 117 ? -7.332 1.477 -8.629 1.00 94.31 117 LEU A C 1
ATOM 913 O O . LEU A 1 117 ? -7.931 0.554 -9.172 1.00 94.31 117 LEU A O 1
ATOM 917 N N . HIS A 1 118 ? -6.671 2.412 -9.316 1.00 93.19 118 HIS A N 1
ATOM 918 C CA . HIS A 1 118 ? -6.563 2.383 -10.777 1.00 93.19 118 HIS A CA 1
ATOM 919 C C . HIS A 1 118 ? -5.799 1.148 -11.266 1.00 93.19 118 HIS A C 1
ATOM 921 O O . HIS A 1 118 ? -6.239 0.508 -12.212 1.00 93.19 118 HIS A O 1
ATOM 927 N N . VAL A 1 119 ? -4.707 0.757 -10.594 1.00 92.25 119 VAL A N 1
ATOM 928 C CA . VAL A 1 119 ? -3.996 -0.495 -10.924 1.00 92.25 119 VAL A CA 1
ATOM 929 C C . VAL A 1 119 ? -4.910 -1.709 -10.748 1.00 92.25 119 VAL A C 1
ATOM 931 O O . VAL A 1 119 ? -4.943 -2.587 -11.602 1.00 92.25 119 VAL A O 1
ATOM 934 N N . ARG A 1 120 ? -5.677 -1.765 -9.655 1.00 93.12 120 ARG A N 1
ATOM 935 C CA . ARG A 1 120 ? -6.597 -2.875 -9.378 1.00 93.12 120 ARG A CA 1
ATOM 936 C C . ARG A 1 120 ? -7.654 -3.056 -10.466 1.00 93.12 120 ARG A C 1
ATOM 938 O O . ARG A 1 120 ? -8.013 -4.192 -10.762 1.00 93.12 120 ARG A O 1
ATOM 945 N N . TYR A 1 121 ? -8.177 -1.961 -11.008 1.00 92.56 121 TYR A N 1
ATOM 946 C CA . TYR A 1 121 ? -9.203 -1.992 -12.051 1.00 92.56 121 TYR A CA 1
ATOM 947 C C . TYR A 1 121 ? -8.633 -1.950 -13.474 1.00 92.56 121 TYR A C 1
ATOM 949 O O . TYR A 1 121 ? -9.401 -1.752 -14.410 1.00 92.56 121 TYR A O 1
ATOM 957 N N . ASP A 1 122 ? -7.321 -2.164 -13.632 1.00 88.81 122 ASP A N 1
ATOM 958 C CA . ASP A 1 122 ? -6.628 -2.157 -14.928 1.00 88.81 122 ASP A CA 1
ATOM 959 C C . ASP A 1 122 ? -6.824 -0.838 -15.707 1.00 88.81 122 ASP A C 1
ATOM 961 O O . ASP A 1 122 ? -6.913 -0.792 -16.929 1.00 88.81 122 ASP A O 1
ATOM 965 N N . GLU A 1 123 ? -6.927 0.271 -14.970 1.00 90.25 123 GLU A N 1
ATOM 966 C CA . GLU A 1 123 ? -7.078 1.624 -15.518 1.00 90.25 123 GLU A CA 1
ATOM 967 C C . GLU A 1 123 ? -5.730 2.353 -15.655 1.00 90.25 123 GLU A C 1
ATOM 969 O O . GLU A 1 123 ? -5.689 3.496 -16.110 1.00 90.25 123 GLU A O 1
ATOM 974 N N . ALA A 1 124 ? -4.633 1.731 -15.214 1.00 86.50 124 ALA A N 1
ATOM 975 C CA . ALA A 1 124 ? -3.288 2.287 -15.279 1.00 86.50 124 ALA A CA 1
ATOM 976 C C . ALA A 1 124 ? -2.485 1.632 -16.408 1.00 86.50 124 ALA A C 1
ATOM 978 O O . ALA A 1 124 ? -2.291 0.419 -16.403 1.00 86.50 124 ALA A O 1
ATOM 979 N N . ASP A 1 125 ? -1.934 2.437 -17.317 1.00 84.88 125 ASP A N 1
ATOM 980 C CA . ASP A 1 125 ? -0.984 1.932 -18.306 1.00 84.88 125 ASP A CA 1
ATOM 981 C C . ASP A 1 125 ? 0.368 1.698 -17.625 1.00 84.88 125 ASP A C 1
ATOM 983 O O . ASP A 1 125 ? 0.961 2.617 -17.047 1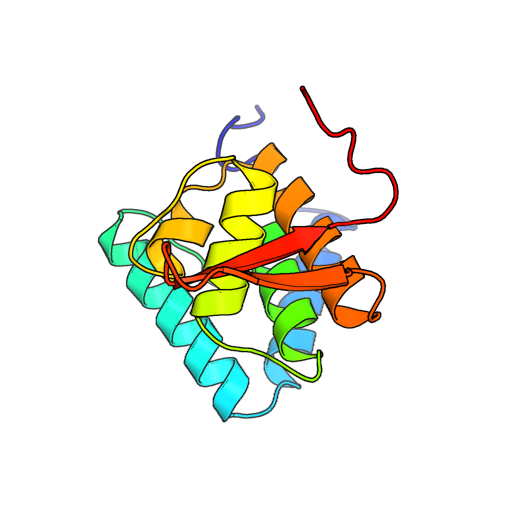.00 84.88 125 ASP A O 1
ATOM 987 N N . MET A 1 126 ? 0.880 0.472 -17.718 1.00 83.44 126 MET A N 1
ATOM 988 C CA . MET A 1 126 ? 2.143 0.070 -17.105 1.00 83.44 126 MET A CA 1
ATOM 989 C C . MET A 1 126 ? 3.179 -0.273 -18.174 1.00 83.44 126 MET A C 1
ATOM 991 O O . MET A 1 126 ? 2.944 -1.093 -19.058 1.00 83.44 126 MET A O 1
ATOM 995 N N . SER A 1 127 ? 4.355 0.341 -18.075 1.00 83.44 127 SER A N 1
ATOM 996 C CA . SER A 1 127 ? 5.514 0.034 -18.919 1.00 83.44 127 SER A CA 1
ATOM 997 C C . SER A 1 127 ? 6.751 -0.143 -18.051 1.00 83.44 127 SER A C 1
ATOM 999 O O . SER A 1 127 ? 6.895 0.530 -17.036 1.00 83.44 127 SER A O 1
ATOM 1001 N N . TYR A 1 128 ? 7.630 -1.072 -18.409 1.00 77.81 128 TYR A N 1
ATOM 1002 C CA . TYR A 1 128 ? 8.839 -1.336 -17.634 1.00 77.81 128 TYR A CA 1
ATOM 1003 C C . TYR A 1 128 ? 10.005 -0.474 -18.134 1.00 77.81 128 TYR A C 1
ATOM 1005 O O . TYR A 1 128 ? 10.319 -0.501 -19.324 1.00 77.81 128 TYR A O 1
ATOM 1013 N N . GLU A 1 129 ? 10.652 0.273 -17.236 1.00 79.75 129 GLU A N 1
ATOM 1014 C CA . GLU A 1 129 ? 11.867 1.042 -17.523 1.00 79.75 129 GLU A CA 1
ATOM 1015 C C . GLU A 1 129 ? 13.096 0.227 -17.103 1.00 79.75 129 GLU A C 1
ATOM 1017 O O . GLU A 1 129 ? 13.373 0.033 -15.915 1.00 79.75 129 GLU A O 1
ATOM 1022 N N . HIS A 1 130 ? 13.854 -0.252 -18.091 1.00 75.31 130 HIS A N 1
ATOM 1023 C CA . HIS A 1 130 ? 15.029 -1.091 -17.846 1.00 75.31 130 HIS A CA 1
ATOM 1024 C C . HIS A 1 130 ? 16.172 -0.351 -17.140 1.00 75.31 130 HIS A C 1
ATOM 1026 O O . HIS A 1 130 ? 16.905 -0.978 -16.381 1.00 75.31 130 HIS A O 1
ATOM 1032 N N . GLU A 1 131 ? 16.336 0.954 -17.377 1.00 74.56 131 GLU A N 1
ATOM 1033 C CA . GLU A 1 131 ? 17.462 1.729 -16.834 1.00 74.56 131 GLU A CA 1
ATOM 1034 C C . GLU A 1 131 ? 17.356 1.940 -15.320 1.00 74.56 131 GLU A C 1
ATOM 1036 O O . GLU A 1 131 ? 18.362 1.904 -14.613 1.00 74.56 131 GLU A O 1
ATOM 1041 N N . THR A 1 132 ? 16.137 2.122 -14.814 1.00 64.75 132 THR A N 1
ATOM 1042 C CA . THR A 1 132 ? 15.865 2.378 -13.393 1.00 64.75 132 THR A CA 1
ATOM 1043 C C . THR A 1 132 ? 15.315 1.159 -12.660 1.00 64.75 132 THR A C 1
ATOM 1045 O O . THR A 1 132 ? 15.199 1.197 -11.436 1.00 64.75 132 THR A O 1
ATOM 1048 N N . ASN A 1 133 ? 15.011 0.070 -13.379 1.00 69.44 133 ASN A N 1
ATOM 1049 C CA . ASN A 1 133 ? 14.412 -1.149 -12.835 1.00 69.44 133 ASN A CA 1
ATOM 1050 C C . ASN A 1 133 ? 13.102 -0.842 -12.078 1.00 69.44 133 ASN A C 1
ATOM 1052 O O . ASN A 1 133 ? 12.898 -1.269 -10.936 1.00 69.44 133 ASN A O 1
ATOM 1056 N N . THR A 1 134 ? 12.242 -0.039 -12.710 1.00 67.38 134 THR A N 1
ATOM 1057 C CA . THR A 1 134 ? 10.957 0.424 -12.164 1.00 67.38 134 THR A CA 1
ATOM 1058 C C . THR A 1 134 ? 9.854 0.346 -13.211 1.00 67.38 134 THR A C 1
ATOM 1060 O O . THR A 1 134 ? 10.112 0.421 -14.412 1.00 67.38 134 THR A O 1
ATOM 1063 N N . PHE A 1 135 ? 8.602 0.267 -12.763 1.00 77.88 135 PHE A N 1
ATOM 1064 C CA . PHE A 1 135 ? 7.454 0.424 -13.646 1.00 77.88 135 PHE A CA 1
ATOM 1065 C C . PHE A 1 135 ? 7.098 1.905 -13.795 1.00 77.88 135 PHE A C 1
ATOM 1067 O O . PHE A 1 135 ? 6.806 2.600 -12.823 1.00 77.88 135 PHE A O 1
ATOM 1074 N N . ASN A 1 136 ? 7.066 2.377 -15.034 1.00 80.94 136 ASN A N 1
ATOM 1075 C CA . ASN A 1 136 ? 6.435 3.630 -15.401 1.00 80.94 136 ASN A CA 1
ATOM 1076 C C . ASN A 1 136 ? 4.925 3.419 -15.475 1.00 80.94 136 ASN A C 1
ATOM 1078 O O . ASN A 1 136 ? 4.422 2.734 -16.370 1.00 80.94 136 ASN A O 1
ATOM 1082 N N . LEU A 1 137 ? 4.221 4.024 -14.522 1.00 83.88 137 LEU A N 1
ATOM 1083 C CA . LEU A 1 137 ? 2.770 3.980 -14.409 1.00 83.88 137 LEU A CA 1
ATOM 1084 C C . LEU A 1 137 ? 2.181 5.289 -14.931 1.00 83.88 137 LEU A C 1
ATOM 1086 O O . LEU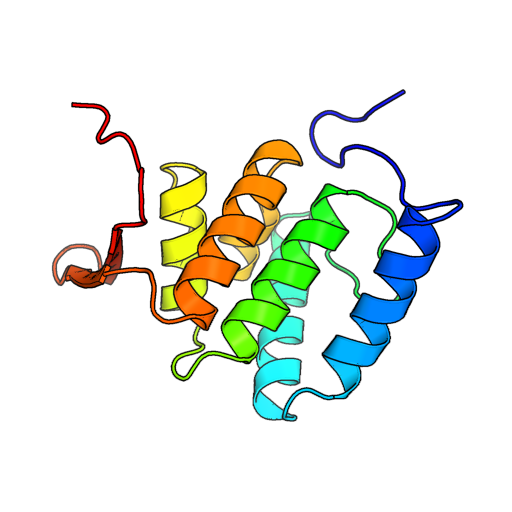 A 1 137 ? 2.539 6.367 -14.451 1.00 83.88 137 LEU A O 1
ATOM 1090 N N . ARG A 1 138 ? 1.263 5.200 -15.893 1.00 83.88 138 ARG A N 1
ATOM 1091 C CA . ARG A 1 138 ? 0.450 6.334 -16.340 1.00 83.88 138 ARG A CA 1
ATOM 1092 C C . ARG A 1 138 ? -0.989 6.108 -15.918 1.00 83.88 138 ARG A C 1
ATOM 1094 O O . ARG A 1 138 ? -1.586 5.086 -16.235 1.00 83.88 138 ARG A O 1
ATOM 1101 N N . PHE A 1 139 ? -1.541 7.085 -15.213 1.00 83.50 139 PHE A N 1
ATOM 1102 C CA . PHE A 1 139 ? -2.894 7.014 -14.673 1.00 83.50 139 PHE A CA 1
ATOM 1103 C C . PHE A 1 139 ? -3.851 7.964 -15.404 1.00 83.50 139 PHE A C 1
ATOM 1105 O O . PHE A 1 139 ? -3.416 9.003 -15.920 1.00 83.50 139 PHE A O 1
ATOM 1112 N N . PRO A 1 140 ? -5.166 7.685 -15.403 1.00 75.5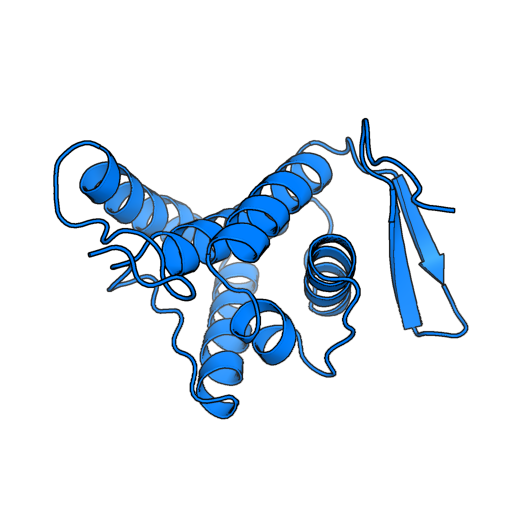6 140 PRO A N 1
ATOM 1113 C CA . PRO A 1 140 ? -6.156 8.581 -15.985 1.00 75.56 140 PRO A CA 1
ATOM 1114 C C . PRO A 1 140 ? -6.075 9.974 -15.344 1.00 75.56 140 PRO A C 1
ATOM 1116 O O . PRO A 1 140 ? -6.007 10.111 -14.123 1.00 75.56 140 PRO A O 1
ATOM 1119 N N . ASN A 1 141 ? -6.096 11.029 -16.166 1.00 65.75 141 ASN A N 1
ATOM 1120 C CA . ASN A 1 141 ? -6.025 12.435 -15.735 1.00 65.75 141 ASN A CA 1
ATOM 1121 C C . ASN A 1 141 ? -4.751 12.844 -14.967 1.00 65.75 141 ASN A C 1
ATOM 1123 O O . ASN A 1 141 ? -4.730 13.913 -14.347 1.00 65.75 141 ASN A O 1
ATOM 1127 N N . GLN A 1 142 ? -3.675 12.054 -15.015 1.00 62.56 142 GLN A N 1
ATOM 1128 C CA . GLN A 1 142 ? -2.386 12.477 -14.477 1.00 62.56 142 GLN A CA 1
ATOM 1129 C C . GLN A 1 142 ? -1.862 13.638 -15.334 1.00 62.56 142 GLN A C 1
ATOM 1131 O O . GLN A 1 142 ? -1.470 13.460 -16.488 1.00 62.56 142 GLN A O 1
ATOM 1136 N N . LYS A 1 143 ? -1.901 14.864 -14.795 1.00 46.22 143 LYS A N 1
ATOM 1137 C CA . LYS A 1 143 ? -1.246 16.003 -15.442 1.00 46.22 143 LYS A CA 1
ATOM 1138 C C . LYS A 1 143 ? 0.243 15.689 -15.492 1.00 46.22 143 LYS A C 1
ATOM 1140 O O . LYS A 1 143 ? 0.899 15.660 -14.457 1.00 46.22 143 LYS A O 1
ATOM 1145 N N . VAL A 1 144 ? 0.757 15.448 -16.693 1.00 43.56 144 VAL A N 1
ATOM 1146 C CA . VAL A 1 144 ? 2.195 15.401 -16.935 1.00 43.56 144 VAL A CA 1
ATOM 1147 C C . VAL A 1 144 ? 2.700 16.820 -16.697 1.00 43.56 144 VAL A C 1
ATOM 1149 O O . VAL A 1 144 ? 2.517 17.697 -17.543 1.00 43.56 144 VAL A O 1
ATOM 1152 N N . SER A 1 145 ? 3.245 17.080 -15.511 1.00 36.69 145 SER A N 1
ATOM 1153 C CA . SER A 1 145 ? 4.049 18.278 -15.300 1.00 36.69 145 SER A CA 1
ATOM 1154 C C . SER A 1 145 ? 5.267 18.142 -16.210 1.00 36.69 145 SER A C 1
ATOM 1156 O O . SER A 1 145 ? 6.078 17.239 -16.019 1.00 36.69 145 SER A O 1
ATOM 1158 N N . LYS A 1 146 ? 5.297 18.962 -17.264 1.00 32.09 146 LYS A N 1
ATOM 1159 C CA . LYS A 1 146 ? 6.466 19.151 -18.126 1.00 32.09 146 LYS A CA 1
ATOM 1160 C C . LYS A 1 146 ? 7.561 19.896 -17.382 1.00 32.09 146 LYS A C 1
ATOM 1162 O O . LYS A 1 146 ? 7.197 20.777 -16.570 1.00 32.09 146 LYS A O 1
#

Radius of gyration: 14.5 Å; chains: 1; bounding box: 36×35×35 Å